Protein AF-A0A8X6H209-F1 (afdb_monomer_lite)

Radius of gyration: 33.98 Å; chains: 1; bounding box: 90×41×64 Å

Structure (mmCIF, N/CA/C/O backbone):
data_AF-A0A8X6H209-F1
#
_entry.id   AF-A0A8X6H209-F1
#
loop_
_atom_site.group_PDB
_atom_site.id
_atom_site.type_symbol
_atom_site.label_atom_id
_atom_site.label_alt_id
_atom_site.label_comp_id
_atom_site.label_asym_id
_atom_site.label_entity_id
_atom_site.label_seq_id
_atom_site.pdbx_PDB_ins_code
_atom_site.Cartn_x
_atom_site.Cartn_y
_atom_site.Cartn_z
_atom_site.occupancy
_atom_site.B_iso_or_equiv
_atom_site.auth_seq_id
_atom_site.auth_comp_id
_atom_site.auth_asym_id
_atom_site.auth_atom_id
_atom_site.pdbx_PDB_model_num
ATOM 1 N N . MET A 1 1 ? -72.747 -1.168 44.153 1.00 36.00 1 MET A N 1
ATOM 2 C CA . MET A 1 1 ? -72.366 -2.589 44.316 1.00 36.00 1 MET A CA 1
ATOM 3 C C . MET A 1 1 ? -71.308 -2.932 43.278 1.00 36.00 1 MET A C 1
ATOM 5 O O . MET A 1 1 ? -71.649 -3.025 42.107 1.00 36.00 1 MET A O 1
ATOM 9 N N . GLN A 1 2 ? -70.037 -3.051 43.669 1.00 42.94 2 GLN A N 1
ATOM 10 C CA . GLN A 1 2 ? -68.976 -3.543 42.779 1.00 42.94 2 GLN A CA 1
ATOM 11 C C . GLN A 1 2 ? -68.898 -5.071 42.917 1.00 42.94 2 GLN A C 1
ATOM 13 O O . GLN A 1 2 ? -68.793 -5.584 44.028 1.00 42.94 2 GLN A O 1
ATOM 18 N N . LYS A 1 3 ? -69.027 -5.796 41.800 1.00 48.03 3 LYS A N 1
ATOM 19 C CA . LYS A 1 3 ? -68.892 -7.258 41.742 1.00 48.03 3 LYS A CA 1
ATOM 20 C C . LYS A 1 3 ? -67.401 -7.605 41.718 1.00 48.03 3 LYS A C 1
ATOM 22 O O . LYS A 1 3 ? -66.732 -7.290 40.740 1.00 48.03 3 LYS A O 1
ATOM 27 N N . ILE A 1 4 ? -66.889 -8.251 42.765 1.00 51.56 4 ILE A N 1
ATOM 28 C CA . ILE A 1 4 ? -65.560 -8.875 42.731 1.00 51.56 4 ILE A CA 1
ATOM 29 C C . ILE A 1 4 ? -65.710 -10.174 41.936 1.00 51.56 4 ILE A C 1
ATOM 31 O O . ILE A 1 4 ? -66.376 -11.112 42.373 1.00 51.56 4 ILE A O 1
ATOM 35 N N . LEU A 1 5 ? -65.161 -10.188 40.724 1.00 49.44 5 LEU A N 1
ATOM 36 C CA . LEU A 1 5 ? -65.139 -11.351 39.847 1.00 49.44 5 LEU A CA 1
ATOM 37 C C . LEU A 1 5 ? -64.075 -12.323 40.375 1.00 49.44 5 LEU A C 1
ATOM 39 O O . LEU A 1 5 ? -62.885 -12.132 40.140 1.00 49.44 5 LEU A O 1
ATOM 43 N N . ALA A 1 6 ? -64.494 -13.335 41.133 1.00 57.12 6 ALA A N 1
ATOM 44 C CA . ALA A 1 6 ? -63.609 -14.411 41.564 1.00 57.12 6 ALA A CA 1
ATOM 45 C C . ALA A 1 6 ? -63.275 -15.296 40.354 1.00 57.12 6 ALA A C 1
ATOM 47 O O . ALA A 1 6 ? -64.078 -16.129 39.936 1.00 57.12 6 ALA A O 1
ATOM 48 N N . ILE A 1 7 ? -62.100 -15.085 39.763 1.00 52.66 7 ILE A N 1
ATOM 49 C CA . ILE A 1 7 ? -61.554 -15.967 38.733 1.00 52.66 7 ILE A CA 1
ATOM 50 C C . ILE A 1 7 ? -60.861 -17.116 39.470 1.00 52.66 7 ILE A C 1
ATOM 52 O O . ILE A 1 7 ? -59.726 -16.985 39.919 1.00 52.66 7 ILE A O 1
ATOM 56 N N . SER A 1 8 ? -61.567 -18.234 39.636 1.00 61.50 8 SER A N 1
ATOM 57 C CA . SER A 1 8 ? -60.948 -19.495 40.039 1.00 61.50 8 SER A CA 1
ATOM 58 C C . SER A 1 8 ? -60.313 -20.105 38.802 1.00 61.50 8 SER A C 1
ATOM 60 O O . SER A 1 8 ? -61.020 -20.638 37.957 1.00 61.50 8 SER A O 1
ATOM 62 N N . ASN A 1 9 ? -58.995 -19.988 38.676 1.00 59.81 9 ASN A N 1
ATOM 63 C CA . ASN A 1 9 ? -58.229 -20.773 37.723 1.00 59.81 9 ASN A CA 1
ATOM 64 C C . ASN A 1 9 ? -56.950 -21.225 38.426 1.00 59.81 9 ASN A C 1
ATOM 66 O O . ASN A 1 9 ? -56.161 -20.400 38.881 1.00 59.81 9 ASN A O 1
ATOM 70 N N .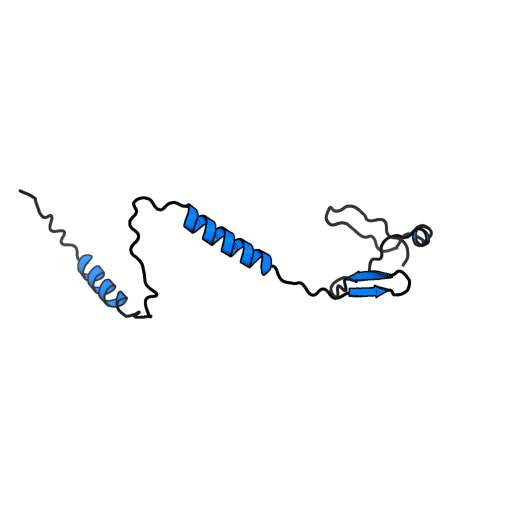 ASN A 1 10 ? -56.736 -22.537 38.437 1.00 62.03 10 ASN A N 1
ATOM 71 C CA . ASN A 1 10 ? -55.498 -23.299 38.687 1.00 62.03 10 ASN A CA 1
ATOM 72 C C . ASN A 1 10 ? -54.189 -22.746 38.056 1.00 62.03 10 ASN A C 1
ATOM 74 O O . ASN A 1 10 ? -53.135 -23.376 38.128 1.00 62.03 10 ASN A O 1
ATOM 78 N N . GLN A 1 11 ? -54.249 -21.594 37.392 1.00 61.31 11 GLN A N 1
ATOM 79 C CA . GLN A 1 11 ? -53.123 -20.805 36.914 1.00 61.31 11 GLN A CA 1
ATOM 80 C C . GLN A 1 11 ? -52.550 -19.881 37.998 1.00 61.31 11 GLN A C 1
ATOM 82 O O . GLN A 1 11 ? -51.381 -19.522 37.898 1.00 61.31 11 GLN A O 1
ATOM 87 N N . LEU A 1 12 ? -53.330 -19.518 39.027 1.00 63.31 12 LEU A N 1
ATOM 88 C CA . LEU A 1 12 ? -52.857 -18.670 40.128 1.00 63.31 12 LEU A CA 1
ATOM 89 C C . LEU A 1 12 ? -51.812 -19.393 40.992 1.00 63.31 12 LEU A C 1
ATOM 91 O O . LEU A 1 12 ? -50.801 -18.799 41.350 1.00 63.31 12 LEU A O 1
ATOM 95 N N . ASP A 1 13 ? -52.020 -20.686 41.251 1.00 64.31 13 ASP A N 1
ATOM 96 C CA . ASP A 1 13 ? -51.103 -21.505 42.055 1.00 64.31 13 ASP A CA 1
ATOM 97 C C . ASP A 1 13 ? -49.745 -21.676 41.358 1.00 64.31 13 ASP A C 1
ATOM 99 O O . ASP A 1 13 ? -48.697 -21.549 41.984 1.00 64.31 13 ASP A O 1
ATOM 103 N N . LYS A 1 14 ? -49.751 -21.846 40.028 1.00 67.56 14 LYS A N 1
ATOM 104 C CA . LYS A 1 14 ? -48.527 -21.878 39.207 1.00 67.56 14 LYS A CA 1
ATOM 105 C C . LYS A 1 14 ? -47.810 -20.524 39.162 1.00 67.56 14 LYS A C 1
ATOM 107 O O . LYS A 1 14 ? -46.592 -20.473 39.047 1.00 67.56 14 LYS A O 1
ATOM 112 N N . LEU A 1 15 ? -48.560 -19.422 39.229 1.00 63.88 15 LEU A N 1
ATOM 113 C CA . LEU A 1 15 ? -48.018 -18.063 39.327 1.00 63.88 15 LEU A CA 1
ATOM 114 C C . LEU A 1 15 ? -47.359 -17.813 40.690 1.00 63.88 15 LEU A C 1
ATOM 116 O O . LEU A 1 15 ? -46.294 -17.203 40.733 1.00 63.88 15 LEU A O 1
ATOM 120 N N . ALA A 1 16 ? -47.961 -18.309 41.775 1.00 64.88 16 ALA A N 1
ATOM 121 C CA . ALA A 1 16 ? -47.386 -18.251 43.116 1.00 64.88 16 ALA A CA 1
ATOM 122 C C . ALA A 1 16 ? -46.090 -19.076 43.209 1.00 64.88 16 ALA A C 1
ATOM 124 O O . ALA A 1 16 ? -45.082 -18.577 43.698 1.00 64.88 16 ALA A O 1
ATOM 125 N N . GLU A 1 17 ? -46.076 -20.280 42.631 1.00 67.25 17 GLU A N 1
ATOM 126 C CA . GLU A 1 17 ? -44.884 -21.138 42.576 1.00 67.25 17 GLU A CA 1
ATOM 127 C C . GLU A 1 17 ? -43.723 -20.489 41.791 1.00 67.25 17 GLU A C 1
ATOM 129 O O . GLU A 1 17 ? -42.565 -20.576 42.197 1.00 67.25 17 GLU A O 1
ATOM 134 N N . MET A 1 18 ? -44.011 -19.767 40.699 1.00 62.34 18 MET A N 1
ATOM 135 C CA . MET A 1 18 ? -42.988 -19.003 39.965 1.00 62.34 18 MET A CA 1
ATOM 136 C C . MET A 1 18 ? -42.499 -17.753 40.716 1.00 62.34 18 MET A C 1
ATOM 138 O O . MET A 1 18 ? -41.368 -17.321 40.492 1.00 62.34 18 MET A O 1
ATOM 142 N N . ALA A 1 19 ? -43.320 -17.158 41.588 1.00 60.00 19 ALA A N 1
ATOM 143 C CA . ALA A 1 19 ? -42.951 -15.963 42.346 1.00 60.00 19 ALA A CA 1
ATOM 144 C C . ALA A 1 19 ? -41.923 -16.267 43.449 1.00 60.00 19 ALA A C 1
ATOM 146 O O . ALA A 1 19 ? -40.982 -15.491 43.633 1.00 60.00 19 ALA A O 1
ATOM 147 N N . ASP A 1 20 ? -42.038 -17.423 44.107 1.00 58.81 20 ASP A N 1
ATOM 148 C CA . ASP A 1 20 ? -41.090 -17.858 45.143 1.00 58.81 20 ASP A CA 1
ATOM 149 C C . ASP A 1 20 ? -39.667 -18.069 44.584 1.00 58.81 20 ASP A C 1
ATOM 151 O O . ASP A 1 20 ? -38.674 -17.875 45.289 1.00 58.81 20 ASP A O 1
ATOM 155 N N . GLY A 1 21 ? -39.541 -18.376 43.287 1.00 56.53 21 GLY A N 1
ATOM 156 C CA . GLY A 1 21 ? -38.255 -18.552 42.605 1.00 56.53 21 GLY A CA 1
ATOM 157 C C . GLY A 1 21 ? -37.494 -17.258 42.281 1.00 56.53 21 GLY A C 1
ATOM 158 O O . GLY A 1 21 ? -36.291 -17.310 42.023 1.00 56.53 21 GLY A O 1
ATOM 159 N N . ILE A 1 22 ? -38.146 -16.088 42.299 1.00 53.28 22 ILE A N 1
ATOM 160 C CA . ILE A 1 22 ? -37.529 -14.814 41.875 1.00 53.28 22 ILE A CA 1
ATOM 161 C C . ILE A 1 22 ? -36.803 -14.096 43.033 1.00 53.28 22 ILE A C 1
ATOM 163 O O . ILE A 1 22 ? -35.957 -13.235 42.791 1.00 53.28 22 ILE A O 1
ATOM 167 N N . MET A 1 23 ? -37.029 -14.481 44.295 1.00 51.28 23 MET A N 1
ATOM 168 C CA . MET A 1 23 ? -36.410 -13.807 45.452 1.00 51.28 23 MET A CA 1
ATOM 169 C C . MET A 1 23 ? -34.934 -14.187 45.700 1.00 51.28 23 MET A C 1
ATOM 171 O O . MET A 1 23 ? -34.257 -13.543 46.500 1.00 51.28 23 MET A O 1
ATOM 175 N N . ALA A 1 24 ? -34.397 -15.208 45.024 1.00 52.00 24 ALA A N 1
ATOM 176 C CA . ALA A 1 24 ? -33.081 -15.769 45.354 1.00 52.00 24 ALA A CA 1
ATOM 177 C C . ALA A 1 24 ? -31.871 -15.084 44.683 1.00 52.00 24 ALA A C 1
ATOM 179 O O . ALA A 1 24 ? -30.736 -15.469 44.956 1.00 52.00 24 ALA A O 1
ATOM 180 N N . VAL A 1 25 ? -32.060 -14.058 43.843 1.00 53.31 25 VAL A N 1
ATOM 181 C CA . VAL A 1 25 ? -30.936 -13.291 43.268 1.00 53.31 25 VAL A CA 1
ATOM 182 C C . VAL A 1 25 ? -30.805 -11.950 43.986 1.00 53.31 25 V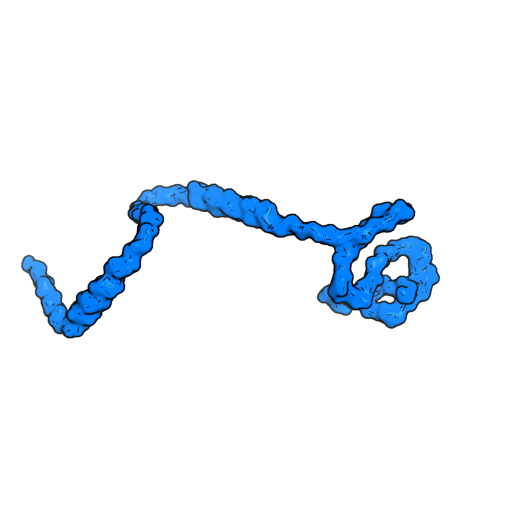AL A C 1
ATOM 184 O O . VAL A 1 25 ? -31.009 -10.876 43.427 1.00 53.31 25 VAL A O 1
ATOM 187 N N . ALA A 1 26 ? -30.437 -12.016 45.265 1.00 52.81 26 ALA A N 1
ATOM 188 C CA . ALA A 1 26 ? -29.939 -10.871 46.017 1.00 52.81 26 ALA A CA 1
ATOM 189 C C . ALA A 1 26 ? -28.473 -10.595 45.629 1.00 52.81 26 ALA A C 1
ATOM 191 O O . ALA A 1 26 ? -27.544 -10.820 46.401 1.00 52.81 26 ALA A O 1
ATOM 192 N N . GLY A 1 27 ? -28.257 -10.129 44.398 1.00 60.94 27 GLY A N 1
ATOM 193 C CA . GLY A 1 27 ? -27.077 -9.322 44.089 1.00 60.94 27 GLY A CA 1
ATOM 194 C C . GLY A 1 27 ? -27.289 -7.899 44.623 1.00 60.94 27 GLY A C 1
ATOM 195 O O . GLY A 1 27 ? -28.442 -7.471 44.723 1.00 60.94 27 GLY A O 1
ATOM 196 N N . PRO A 1 28 ? -26.229 -7.150 44.983 1.00 52.94 28 PRO A N 1
ATOM 197 C CA . PRO A 1 28 ? -26.382 -5.779 45.454 1.00 52.94 28 PRO A CA 1
ATOM 198 C C . PRO A 1 28 ? -27.098 -4.961 44.377 1.00 52.94 28 PRO A C 1
ATOM 200 O O . PRO A 1 28 ? -26.581 -4.755 43.279 1.00 52.94 28 PRO A O 1
ATOM 203 N N . THR A 1 29 ? -28.316 -4.528 44.688 1.00 55.41 29 THR A N 1
ATOM 204 C CA . THR A 1 29 ? -29.097 -3.638 43.844 1.00 55.41 29 THR A CA 1
ATOM 205 C C . THR A 1 29 ? -28.346 -2.315 43.772 1.00 55.41 29 THR A C 1
ATOM 207 O O . THR A 1 29 ? -28.323 -1.529 44.718 1.00 55.41 29 THR A O 1
ATOM 210 N N . SER A 1 30 ? -27.685 -2.057 42.647 1.00 56.03 30 SER A N 1
ATOM 211 C CA . SER A 1 30 ? -27.241 -0.710 42.310 1.00 56.03 30 SER A CA 1
ATOM 212 C C . SER A 1 30 ? -28.498 0.152 42.153 1.00 56.03 30 SER A C 1
ATOM 214 O O . SER A 1 30 ? -29.126 0.139 41.099 1.00 56.03 30 SER A O 1
ATOM 216 N N . SER A 1 31 ? -28.924 0.766 43.259 1.00 54.94 31 SER A N 1
ATOM 217 C CA . SER A 1 31 ? -29.860 1.890 43.384 1.00 54.94 31 SER A CA 1
ATOM 218 C C . SER A 1 31 ? -30.812 2.108 42.197 1.00 54.94 31 SER A C 1
ATOM 220 O O . SER A 1 31 ? -30.678 3.073 41.443 1.00 54.94 31 SER A O 1
ATOM 222 N N . ILE A 1 32 ? -31.827 1.249 42.058 1.00 56.00 32 ILE A N 1
ATOM 223 C CA . ILE A 1 32 ? -32.915 1.471 41.096 1.00 56.00 32 ILE A CA 1
ATOM 224 C C . ILE A 1 32 ? -33.740 2.671 41.584 1.00 56.00 32 ILE A C 1
ATOM 226 O O . ILE A 1 32 ? -34.461 2.577 42.576 1.00 56.00 32 ILE A O 1
ATOM 230 N N . HIS A 1 33 ? -33.606 3.812 40.905 1.00 60.34 33 HIS A N 1
ATOM 231 C CA . HIS A 1 33 ? -34.415 5.005 41.154 1.00 60.34 33 HIS A CA 1
ATOM 232 C C . HIS A 1 33 ? -35.759 4.905 40.427 1.00 60.34 33 HIS A C 1
ATOM 234 O O . HIS A 1 33 ? -35.819 4.584 39.241 1.00 60.34 33 HIS A O 1
ATOM 240 N N . MET A 1 34 ? -36.838 5.208 41.148 1.00 52.41 34 MET A N 1
ATOM 241 C CA . MET A 1 34 ? -38.194 5.286 40.609 1.00 52.41 34 MET A CA 1
ATOM 242 C C . MET A 1 34 ? -38.311 6.526 39.709 1.00 52.41 34 MET A C 1
ATOM 244 O O . MET A 1 34 ? -38.026 7.638 40.152 1.00 52.41 34 MET A O 1
ATOM 248 N N . ILE A 1 35 ? -38.697 6.341 38.446 1.00 58.16 35 ILE A N 1
ATOM 249 C CA . ILE A 1 35 ? -38.787 7.423 37.460 1.00 58.16 35 ILE A CA 1
ATOM 250 C C . ILE A 1 35 ? -40.242 7.904 37.412 1.00 58.16 35 ILE A C 1
ATOM 252 O O . ILE A 1 35 ? -41.114 7.175 36.942 1.00 58.16 35 ILE A O 1
ATOM 256 N N . ASP A 1 36 ? -40.522 9.110 37.912 1.00 62.84 36 ASP A N 1
ATOM 257 C CA . ASP A 1 36 ? -41.808 9.774 37.663 1.00 62.84 36 ASP A CA 1
ATOM 258 C C . ASP A 1 36 ? -41.845 10.207 36.188 1.00 62.84 36 ASP A C 1
ATOM 260 O O . ASP A 1 36 ? -40.979 10.945 35.716 1.00 62.84 36 ASP A O 1
ATOM 264 N N . ALA A 1 37 ? -42.835 9.715 35.444 1.00 57.28 37 ALA A N 1
ATOM 265 C CA . ALA A 1 37 ? -43.014 9.969 34.015 1.00 57.28 37 ALA A CA 1
ATOM 266 C C . ALA A 1 37 ? -43.438 11.418 33.696 1.00 57.28 37 ALA A C 1
ATOM 268 O O . ALA A 1 37 ? -43.702 11.749 32.537 1.00 57.28 37 ALA A O 1
ATOM 269 N N . LYS A 1 38 ? -43.521 12.303 34.695 1.00 58.00 38 LYS A N 1
ATOM 270 C CA . LYS A 1 38 ? -43.812 13.718 34.480 1.00 58.00 38 LYS A CA 1
ATOM 271 C C . LYS A 1 38 ? -42.539 14.525 34.225 1.00 58.00 38 LYS A C 1
ATOM 273 O O . LYS A 1 38 ? -41.907 15.049 35.132 1.00 58.00 38 LYS A O 1
ATOM 278 N N . ASN A 1 39 ? -42.273 14.709 32.933 1.00 60.78 39 ASN A N 1
ATOM 279 C CA . ASN A 1 39 ? -41.499 15.814 32.368 1.00 60.78 39 ASN A CA 1
ATOM 280 C C . ASN A 1 39 ? -40.004 15.832 32.738 1.00 60.78 39 ASN A C 1
ATOM 282 O O . ASN A 1 39 ? -39.506 16.755 33.380 1.00 60.78 39 ASN A O 1
ATOM 286 N N . GLN A 1 40 ? -39.264 14.823 32.274 1.00 60.72 40 GLN A N 1
ATOM 287 C CA . GLN A 1 40 ? -37.810 14.933 32.210 1.00 60.72 40 GLN A CA 1
ATOM 288 C C . GLN A 1 40 ? -37.428 15.804 31.013 1.00 60.72 40 GLN A C 1
ATOM 290 O O . GLN A 1 40 ? -37.651 15.425 29.864 1.00 60.72 40 GLN A O 1
ATOM 295 N N . ASP A 1 41 ? -36.849 16.976 31.281 1.00 71.62 41 ASP A N 1
ATOM 296 C CA . ASP A 1 41 ? -36.127 17.729 30.259 1.00 71.62 41 ASP A CA 1
ATOM 297 C C . ASP A 1 41 ? -35.081 16.788 29.625 1.00 71.62 41 ASP A C 1
ATOM 299 O O . ASP A 1 41 ? -34.264 16.215 30.348 1.00 71.62 41 ASP A O 1
ATOM 303 N N . PRO A 1 42 ? -35.053 16.601 28.294 1.00 73.19 42 PRO A N 1
ATOM 304 C CA . PRO A 1 42 ? -34.129 15.660 27.651 1.00 73.19 42 PRO A CA 1
ATOM 305 C C . PRO A 1 42 ? -32.673 16.155 27.654 1.00 73.19 42 PRO A C 1
ATOM 307 O O . PRO A 1 42 ? -31.749 15.405 27.343 1.00 73.19 42 PRO A O 1
ATOM 310 N N . LYS A 1 43 ? -32.447 17.425 28.008 1.00 80.38 43 LYS A N 1
ATOM 311 C CA . LYS A 1 43 ? -31.135 18.091 28.013 1.00 80.38 43 LYS A CA 1
ATOM 312 C C . LYS A 1 43 ? -30.064 17.361 28.844 1.00 80.38 43 LYS A C 1
ATOM 314 O O . LYS A 1 43 ? -28.992 17.128 28.288 1.00 80.38 43 LYS A O 1
ATOM 319 N N . PRO A 1 44 ? -30.300 16.974 30.115 1.00 81.25 44 PRO A N 1
ATOM 320 C CA . PRO A 1 44 ? -29.338 16.204 30.907 1.00 81.25 44 PRO A CA 1
ATOM 321 C C . PRO A 1 44 ? -28.948 14.871 30.259 1.00 81.25 44 PRO A C 1
ATOM 323 O O . PRO A 1 44 ? -27.763 14.564 30.170 1.00 81.25 44 PRO A O 1
ATOM 326 N N . MET A 1 45 ? -29.918 14.114 29.737 1.00 83.69 45 MET A N 1
ATOM 327 C CA . MET A 1 45 ? -29.651 12.828 29.085 1.00 83.69 45 MET A CA 1
ATOM 328 C C . MET A 1 45 ? -28.848 13.005 27.787 1.00 83.69 45 MET A C 1
ATOM 330 O O . MET A 1 45 ? -27.894 12.273 27.535 1.00 83.69 45 MET A O 1
ATOM 334 N N . LEU A 1 46 ? -29.188 14.012 26.975 1.00 87.50 46 LEU A N 1
ATOM 335 C CA . LEU A 1 46 ? -28.455 14.332 25.746 1.00 87.50 46 LEU A CA 1
ATOM 336 C C . LEU A 1 46 ? -27.025 14.801 26.026 1.00 87.50 46 LEU A C 1
ATOM 338 O O . LEU A 1 46 ? -26.109 14.442 25.285 1.00 87.50 46 LEU A O 1
ATOM 342 N N . MET A 1 47 ? -26.815 15.566 27.098 1.00 88.75 47 MET A N 1
ATOM 343 C CA . MET A 1 47 ? -25.483 15.982 27.536 1.00 88.75 47 MET A CA 1
ATOM 344 C C . MET A 1 47 ? -24.639 14.780 27.973 1.00 88.75 47 MET A C 1
ATOM 346 O O . MET A 1 47 ? -23.475 14.678 27.588 1.00 88.75 47 MET A O 1
ATOM 350 N N . GLU A 1 48 ? -25.229 13.836 28.708 1.00 87.19 48 GLU A N 1
ATOM 351 C CA . GLU A 1 48 ? -24.553 12.603 29.112 1.00 87.19 48 GLU A CA 1
ATOM 352 C C . GLU A 1 48 ? -24.184 11.728 27.906 1.00 87.19 48 GLU A C 1
ATOM 354 O O . GLU A 1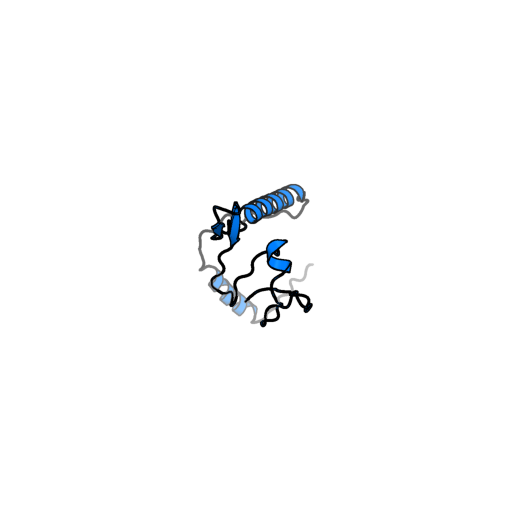 48 ? -23.048 11.265 27.802 1.00 87.19 48 GLU A O 1
ATOM 359 N N . ILE A 1 49 ? -25.105 11.545 26.955 1.00 89.12 49 ILE A N 1
ATOM 360 C CA . ILE A 1 49 ? -24.843 10.794 25.718 1.00 89.12 49 ILE A CA 1
ATOM 361 C C . ILE A 1 49 ? -23.731 11.467 24.906 1.00 89.12 49 ILE A C 1
ATOM 363 O O . ILE A 1 49 ? -22.813 10.785 24.455 1.00 89.12 49 ILE A O 1
ATOM 367 N N . SER A 1 50 ? -23.770 12.795 24.771 1.00 89.38 50 SER A N 1
ATOM 368 C CA . SER A 1 50 ? -22.749 13.560 24.040 1.00 89.38 50 SER A CA 1
ATOM 369 C C . SER A 1 50 ? -21.374 13.448 24.704 1.00 89.38 50 SER A C 1
ATOM 371 O O . SER A 1 50 ? -20.367 13.266 24.024 1.00 89.38 50 SER A O 1
ATOM 373 N N . SER A 1 51 ? -21.328 13.489 26.039 1.00 85.69 51 SER A N 1
ATOM 374 C CA . SER A 1 51 ? -20.100 13.279 26.812 1.00 85.69 51 SER A CA 1
ATOM 375 C C . SER A 1 51 ? -19.546 11.863 26.623 1.00 85.69 51 SER A C 1
ATOM 377 O O . SER A 1 51 ? -18.353 11.695 26.367 1.00 85.69 51 SER A O 1
ATOM 379 N N . ARG A 1 52 ? -20.406 10.836 26.672 1.00 86.81 52 ARG A N 1
ATOM 380 C CA . ARG A 1 52 ? -20.007 9.441 26.425 1.00 86.81 52 ARG A CA 1
ATOM 381 C C . ARG A 1 52 ? -19.499 9.234 24.995 1.00 86.81 52 ARG A C 1
ATOM 383 O O . ARG A 1 52 ? -18.492 8.552 24.825 1.00 86.81 52 ARG A O 1
ATOM 390 N N . LEU A 1 53 ? -20.138 9.840 23.990 1.00 84.06 53 LEU A N 1
ATOM 391 C CA . LEU A 1 53 ? -19.671 9.822 22.598 1.00 84.06 53 LEU A CA 1
ATOM 392 C C . LEU A 1 53 ? -18.294 10.474 22.461 1.00 84.06 53 LEU A C 1
ATOM 394 O O . LEU A 1 53 ? -17.383 9.841 21.941 1.00 84.06 53 LEU A O 1
ATOM 398 N N . SER A 1 54 ? -18.106 11.670 23.024 1.00 78.31 54 SER A N 1
ATOM 399 C CA . SER A 1 54 ? -16.815 12.369 23.009 1.00 78.31 54 SER A CA 1
ATOM 400 C C . SER A 1 54 ? -15.692 11.532 23.642 1.00 78.31 54 SER A C 1
ATOM 402 O O . SER A 1 54 ? -14.592 11.422 23.093 1.00 78.31 54 SER A O 1
ATOM 404 N N . HIS A 1 55 ? -15.966 10.867 24.769 1.00 68.44 55 HIS A N 1
ATOM 405 C CA . HIS A 1 55 ? -14.997 9.974 25.403 1.00 68.44 55 HIS A CA 1
ATOM 406 C C . HIS A 1 55 ? -14.710 8.710 24.581 1.00 68.44 55 HIS A C 1
ATOM 408 O O . HIS A 1 55 ? -13.572 8.242 24.579 1.00 68.44 55 HIS A O 1
ATOM 414 N N . LEU A 1 56 ? -15.700 8.153 23.879 1.00 70.56 56 LEU A N 1
ATOM 415 C CA . LEU A 1 56 ? -15.508 6.993 23.004 1.00 70.56 56 LEU A CA 1
ATOM 416 C C . LEU A 1 56 ? -14.745 7.351 21.724 1.00 70.56 56 LEU A C 1
ATOM 418 O O . LEU A 1 56 ? -13.866 6.592 21.329 1.00 70.56 56 LEU A O 1
ATOM 422 N N . GLU A 1 57 ? -15.001 8.518 21.132 1.00 67.31 57 GLU A N 1
ATOM 423 C CA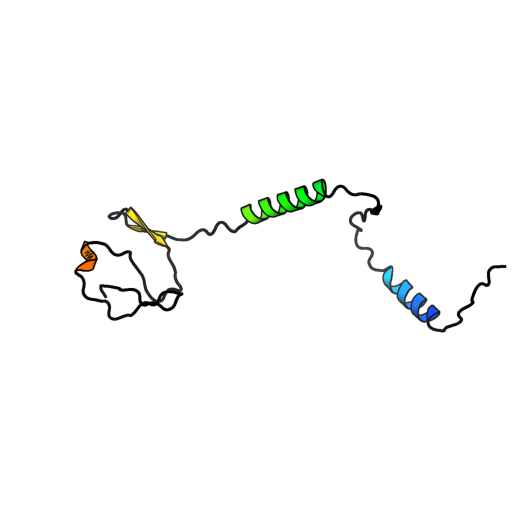 . GLU A 1 57 ? -14.224 9.061 20.010 1.00 67.31 57 GLU A CA 1
ATOM 424 C C . GLU A 1 57 ? -12.767 9.302 20.411 1.00 67.31 57 GLU A C 1
ATOM 426 O O . GLU A 1 57 ? -11.852 8.968 19.666 1.00 67.31 57 GLU A O 1
ATOM 431 N N . THR A 1 58 ? -12.528 9.786 21.633 1.00 58.16 58 THR A N 1
ATOM 432 C CA . THR A 1 58 ? -11.166 9.962 22.168 1.00 58.16 58 THR A CA 1
ATOM 433 C C . THR A 1 58 ? -10.466 8.618 22.426 1.00 58.16 58 THR A C 1
ATOM 435 O O . THR A 1 58 ? -9.240 8.532 22.407 1.00 58.16 58 THR A O 1
ATOM 438 N N . ARG A 1 59 ? -11.238 7.545 22.653 1.00 57.75 59 ARG A N 1
ATOM 439 C CA . ARG A 1 59 ? -10.746 6.163 22.774 1.00 57.75 59 ARG A CA 1
ATOM 440 C C . ARG A 1 59 ? -10.696 5.426 21.438 1.00 57.75 59 ARG A C 1
ATOM 442 O O . ARG A 1 59 ? -10.287 4.262 21.448 1.00 57.75 59 ARG A O 1
ATOM 449 N N . ALA A 1 60 ? -11.072 6.065 20.322 1.00 60.59 60 ALA A N 1
ATOM 450 C CA . ALA A 1 60 ? -10.752 5.555 18.998 1.00 60.59 60 ALA A CA 1
ATOM 451 C C . ALA A 1 60 ? -9.240 5.342 18.974 1.00 60.59 60 ALA A C 1
ATOM 453 O O . ALA A 1 60 ? -8.442 6.251 19.192 1.00 60.59 60 ALA A O 1
ATOM 454 N N . THR A 1 61 ? -8.891 4.072 18.878 1.00 59.81 61 THR A N 1
ATOM 455 C CA . THR A 1 61 ? -7.615 3.484 19.239 1.00 59.81 61 THR A CA 1
ATOM 456 C C . THR A 1 61 ? -6.479 4.325 18.673 1.00 59.81 61 THR A C 1
ATOM 458 O O . THR A 1 61 ? -6.432 4.558 17.467 1.00 59.81 61 THR A O 1
ATOM 461 N N . VAL A 1 62 ? -5.548 4.780 19.517 1.00 66.25 62 VAL A N 1
ATOM 462 C CA . VAL A 1 62 ? -4.278 5.318 19.021 1.00 66.25 62 VAL A CA 1
ATOM 463 C C . VAL A 1 62 ? -3.579 4.155 18.323 1.00 66.25 62 VAL A C 1
ATOM 465 O O . VAL A 1 62 ? -2.954 3.310 18.960 1.00 66.25 62 VAL A O 1
ATOM 468 N N . ILE A 1 63 ? -3.769 4.047 17.008 1.00 73.06 63 ILE A N 1
ATOM 469 C CA . ILE A 1 63 ? -3.102 3.033 16.204 1.00 73.06 63 ILE A CA 1
ATOM 470 C C . ILE A 1 63 ? -1.648 3.482 16.102 1.00 73.06 63 ILE A C 1
ATOM 472 O O . ILE A 1 63 ? -1.308 4.353 15.298 1.00 73.06 63 ILE A O 1
ATOM 476 N N . ASN A 1 64 ? -0.784 2.883 16.920 1.00 81.75 64 ASN A N 1
ATOM 477 C CA . ASN A 1 64 ? 0.662 3.019 16.793 1.00 81.75 64 ASN A CA 1
ATOM 478 C C . ASN A 1 64 ? 1.120 2.276 15.531 1.00 81.75 64 ASN A C 1
ATOM 480 O O . ASN A 1 64 ? 1.618 1.155 15.594 1.00 81.75 64 ASN A O 1
ATOM 484 N N . ARG A 1 65 ? 0.903 2.891 14.363 1.00 86.38 65 ARG A N 1
ATOM 485 C CA . ARG A 1 65 ? 1.393 2.374 13.083 1.00 86.38 65 ARG A CA 1
ATOM 486 C C . ARG A 1 65 ? 2.915 2.429 13.062 1.00 86.38 65 ARG A C 1
ATOM 488 O O . ARG A 1 65 ? 3.511 3.446 13.422 1.00 86.38 65 ARG A O 1
ATOM 495 N N . LEU A 1 66 ? 3.530 1.346 12.606 1.00 92.56 66 LEU A N 1
ATOM 496 C CA . LEU A 1 66 ? 4.964 1.290 12.373 1.00 92.56 66 LEU A CA 1
ATOM 497 C C . LEU A 1 66 ? 5.288 1.937 11.020 1.00 92.56 66 LEU A C 1
ATOM 499 O O . LEU A 1 66 ? 4.547 1.760 10.054 1.00 92.56 66 LEU A O 1
ATOM 503 N N . TYR A 1 67 ? 6.388 2.689 10.950 1.00 94.00 67 TYR A N 1
ATOM 504 C CA . TYR A 1 67 ? 6.812 3.380 9.733 1.00 94.00 67 TYR A CA 1
ATOM 505 C C . TYR A 1 67 ? 8.285 3.121 9.424 1.00 94.00 67 TYR A C 1
ATOM 507 O O . TYR A 1 67 ? 9.141 3.238 10.301 1.00 94.00 67 TYR A O 1
ATOM 515 N N . LEU A 1 68 ? 8.585 2.885 8.150 1.00 94.12 68 LEU A N 1
ATOM 516 C CA . LEU A 1 68 ? 9.925 2.984 7.590 1.00 94.12 68 LEU A CA 1
ATOM 517 C C . LEU A 1 68 ? 10.201 4.449 7.225 1.00 94.12 68 LEU A C 1
ATOM 519 O O . LEU A 1 68 ? 9.432 5.059 6.482 1.00 94.12 68 LEU A O 1
ATOM 523 N N . SER A 1 69 ? 11.289 5.024 7.739 1.00 95.31 69 SER A N 1
ATOM 524 C CA . SER A 1 69 ? 11.707 6.394 7.408 1.00 95.31 69 SER A CA 1
ATOM 525 C C . SER A 1 69 ? 12.932 6.373 6.501 1.00 95.31 69 SER A C 1
ATOM 527 O O . SER A 1 69 ? 13.993 5.912 6.917 1.00 95.31 69 SER A O 1
ATOM 529 N N . ASP A 1 70 ? 12.810 6.918 5.291 1.00 93.31 70 ASP A N 1
ATOM 530 C CA . ASP A 1 70 ? 13.963 7.157 4.427 1.00 93.31 70 ASP A CA 1
ATOM 531 C C . ASP A 1 70 ? 14.613 8.498 4.791 1.00 93.31 70 ASP A C 1
ATOM 533 O O . ASP A 1 70 ? 14.003 9.567 4.706 1.00 93.31 70 ASP A O 1
ATOM 537 N N . ARG A 1 71 ? 15.882 8.448 5.199 1.00 94.81 71 ARG A N 1
ATOM 538 C CA . ARG A 1 71 ? 16.647 9.631 5.599 1.00 94.81 71 ARG A CA 1
ATOM 539 C C . ARG A 1 71 ? 16.950 10.556 4.420 1.00 94.81 71 ARG A C 1
ATOM 541 O O . ARG A 1 71 ? 17.020 11.766 4.636 1.00 94.81 71 ARG A O 1
ATOM 548 N N . ILE A 1 72 ? 17.150 10.008 3.219 1.00 92.81 72 ILE A N 1
ATOM 549 C CA . ILE A 1 72 ? 17.575 10.779 2.045 1.00 92.81 72 ILE A CA 1
ATOM 550 C C . ILE A 1 72 ? 16.380 11.543 1.480 1.00 92.81 72 ILE A C 1
ATOM 552 O O . ILE A 1 72 ? 16.425 12.769 1.411 1.00 92.81 72 ILE A O 1
ATOM 556 N N . SER A 1 73 ? 15.285 10.849 1.151 1.00 88.50 73 SER A N 1
ATOM 557 C CA . SER A 1 73 ? 14.079 11.511 0.629 1.00 88.50 73 SER A CA 1
ATOM 558 C C . SER A 1 73 ? 13.221 12.180 1.705 1.00 88.50 73 SER A C 1
ATOM 560 O O . SER A 1 73 ? 12.280 12.891 1.367 1.00 88.50 73 SER A O 1
ATOM 562 N N . ARG A 1 74 ? 13.513 11.946 2.995 1.00 92.25 74 ARG A N 1
ATOM 563 C CA . ARG A 1 74 ? 12.684 12.356 4.148 1.00 92.25 74 ARG A CA 1
ATOM 564 C C . ARG A 1 74 ? 11.263 11.777 4.131 1.00 92.25 74 ARG A C 1
ATOM 566 O O . ARG A 1 74 ? 10.409 12.234 4.891 1.00 92.25 74 ARG A O 1
ATOM 573 N N . SER A 1 75 ? 11.019 10.759 3.311 1.00 91.44 75 SER A N 1
ATOM 574 C CA . SER A 1 75 ? 9.717 10.106 3.193 1.00 91.44 75 SER A CA 1
ATOM 575 C C . SER A 1 75 ? 9.494 9.098 4.317 1.00 91.44 75 SER A C 1
ATOM 577 O O . SER A 1 75 ? 10.440 8.514 4.852 1.00 91.44 75 SER A O 1
ATOM 579 N N . LYS A 1 76 ? 8.224 8.877 4.665 1.00 94.12 76 LYS A N 1
ATOM 580 C CA . LYS A 1 76 ? 7.799 7.861 5.632 1.00 94.12 76 LYS A CA 1
ATOM 581 C C . LYS A 1 76 ? 6.773 6.942 4.988 1.00 94.12 76 LYS A C 1
ATOM 583 O O . LYS A 1 76 ? 5.808 7.428 4.405 1.00 94.12 76 LYS A O 1
ATOM 588 N N . TYR A 1 77 ? 6.965 5.641 5.147 1.00 94.62 77 TYR A N 1
ATOM 589 C CA . TYR A 1 77 ? 6.111 4.607 4.571 1.00 94.62 77 TYR A CA 1
ATOM 590 C C . TYR A 1 77 ? 5.553 3.727 5.689 1.00 94.62 77 TYR A C 1
ATOM 592 O O . TYR A 1 77 ? 6.333 3.312 6.548 1.00 94.62 77 TYR A O 1
ATOM 600 N N . PRO A 1 78 ? 4.236 3.472 5.741 1.00 94.19 78 PRO A N 1
ATOM 601 C CA . PRO A 1 78 ? 3.676 2.549 6.720 1.00 94.19 78 PRO A CA 1
ATOM 602 C C . PRO A 1 78 ? 4.196 1.132 6.455 1.00 94.19 78 PRO A C 1
ATOM 604 O O . PRO A 1 78 ? 4.328 0.727 5.302 1.00 94.19 78 PRO A O 1
ATOM 607 N N . ILE A 1 79 ? 4.499 0.394 7.521 1.00 94.50 79 ILE A N 1
ATOM 608 C CA . ILE A 1 79 ? 4.851 -1.023 7.423 1.00 94.50 79 ILE A CA 1
ATOM 609 C C . ILE A 1 79 ? 3.563 -1.833 7.498 1.00 94.50 79 ILE A C 1
ATOM 611 O O . ILE A 1 79 ? 2.836 -1.747 8.489 1.00 94.50 79 ILE A O 1
ATOM 615 N N . ASP A 1 80 ? 3.314 -2.608 6.449 1.00 93.12 80 ASP A N 1
ATOM 616 C CA . ASP A 1 80 ? 2.199 -3.539 6.341 1.00 93.12 80 ASP A CA 1
ATOM 617 C C . ASP A 1 80 ? 2.760 -4.931 6.033 1.00 93.12 80 ASP A C 1
ATOM 619 O O . ASP A 1 80 ? 3.326 -5.155 4.964 1.00 93.12 80 ASP A O 1
ATOM 623 N N . THR A 1 81 ? 2.694 -5.839 7.008 1.00 92.38 81 THR A N 1
ATOM 624 C CA . THR A 1 81 ? 3.251 -7.196 6.8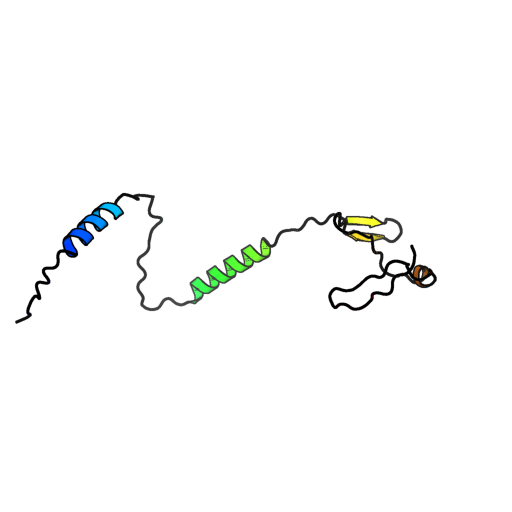88 1.00 92.38 81 THR A CA 1
ATOM 625 C C . THR A 1 81 ? 2.361 -8.136 6.089 1.00 92.38 81 THR A C 1
ATOM 627 O O . THR A 1 81 ? 2.826 -9.201 5.696 1.00 92.38 81 THR A O 1
ATOM 630 N N . GLU A 1 82 ? 1.094 -7.773 5.885 1.00 93.44 82 GLU A N 1
ATOM 631 C CA . GLU A 1 82 ? 0.122 -8.587 5.148 1.00 93.44 82 GLU A CA 1
ATOM 632 C C . GLU A 1 82 ? 0.022 -8.176 3.671 1.00 93.44 82 GLU A C 1
ATOM 634 O O . GLU A 1 82 ? -0.705 -8.800 2.903 1.00 93.44 82 GLU A O 1
ATOM 639 N N . ALA A 1 83 ? 0.763 -7.148 3.246 1.00 92.69 83 ALA A N 1
ATOM 640 C CA . ALA A 1 83 ? 0.823 -6.737 1.851 1.00 92.69 83 ALA A CA 1
ATOM 641 C C . ALA A 1 83 ? 1.740 -7.660 1.026 1.00 92.69 83 ALA A C 1
ATOM 643 O O . ALA A 1 83 ? 2.912 -7.844 1.356 1.00 92.69 83 ALA A O 1
ATOM 644 N N . ASP A 1 84 ? 1.241 -8.156 -0.112 1.00 92.6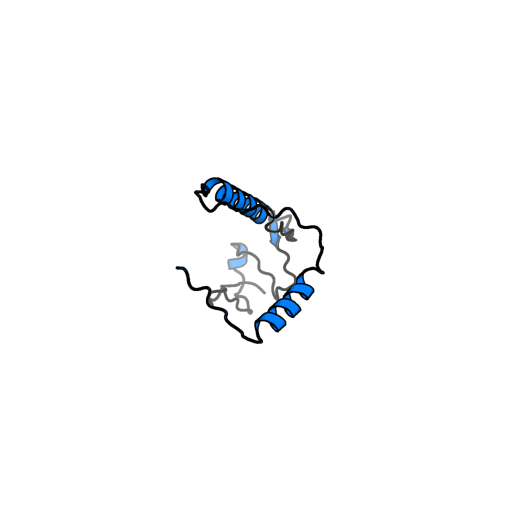2 84 ASP A N 1
ATOM 645 C CA . ASP A 1 84 ? 2.027 -8.969 -1.058 1.00 92.62 84 ASP A CA 1
ATOM 646 C C . ASP A 1 84 ? 3.146 -8.173 -1.754 1.00 92.62 84 ASP A C 1
ATOM 648 O O . ASP A 1 84 ? 4.132 -8.736 -2.231 1.00 92.62 84 ASP A O 1
ATOM 652 N N . VAL A 1 85 ? 2.980 -6.850 -1.860 1.00 91.50 85 VAL A N 1
ATOM 653 C CA . VAL A 1 85 ? 3.885 -5.953 -2.588 1.00 91.50 85 VAL A CA 1
ATOM 654 C C . VAL A 1 85 ? 4.106 -4.646 -1.834 1.00 91.50 85 VAL A C 1
ATOM 656 O O . VAL A 1 85 ? 3.216 -4.121 -1.169 1.00 91.50 85 VAL A O 1
ATOM 659 N N . SER A 1 86 ? 5.298 -4.071 -1.995 1.00 92.25 86 SER A N 1
ATOM 660 C CA . SER A 1 86 ? 5.606 -2.713 -1.538 1.00 92.25 86 SER A CA 1
ATOM 661 C C . SER A 1 86 ? 5.317 -1.698 -2.643 1.00 92.25 86 SER A C 1
ATOM 663 O O . SER A 1 86 ? 5.686 -1.913 -3.795 1.00 92.25 86 SER A O 1
ATOM 665 N N . VAL A 1 87 ? 4.698 -0.565 -2.301 1.00 91.00 87 VAL A N 1
ATOM 666 C CA . VAL A 1 87 ? 4.367 0.500 -3.263 1.00 91.00 87 VAL A CA 1
ATOM 667 C C . VAL A 1 87 ? 5.003 1.815 -2.830 1.00 91.00 87 VAL A C 1
ATOM 669 O O . VAL A 1 87 ? 4.897 2.221 -1.673 1.00 91.00 87 VAL A O 1
ATOM 672 N N . ILE A 1 88 ? 5.645 2.503 -3.776 1.00 90.62 88 ILE A N 1
ATOM 673 C CA . ILE A 1 88 ? 6.290 3.803 -3.566 1.00 90.62 88 ILE A CA 1
ATOM 674 C C . ILE A 1 88 ? 5.605 4.841 -4.473 1.00 90.62 88 ILE A C 1
ATOM 676 O O . ILE A 1 88 ? 5.322 4.532 -5.633 1.00 90.62 88 ILE A O 1
ATOM 680 N N . PRO A 1 89 ? 5.324 6.067 -3.989 1.00 90.44 89 PRO A N 1
ATOM 681 C CA . PRO A 1 89 ? 4.754 7.127 -4.809 1.00 90.44 89 PRO A CA 1
ATOM 682 C C . PRO A 1 89 ? 5.600 7.429 -6.045 1.00 90.44 89 PRO A C 1
ATOM 684 O O . PRO A 1 89 ? 6.829 7.485 -5.987 1.00 90.44 89 PRO A O 1
ATOM 687 N N . LEU A 1 90 ? 4.919 7.685 -7.160 1.00 88.00 90 LEU A N 1
ATOM 688 C CA . LEU A 1 90 ? 5.568 8.018 -8.419 1.00 88.00 90 LEU A CA 1
ATOM 689 C C . LEU A 1 90 ? 6.343 9.338 -8.299 1.00 88.00 90 LEU A C 1
ATOM 691 O O . LEU A 1 90 ? 5.783 10.386 -7.976 1.00 88.00 90 LEU A O 1
ATOM 695 N N . THR A 1 91 ? 7.624 9.296 -8.642 1.00 85.31 91 THR A N 1
ATOM 696 C CA . THR A 1 91 ? 8.500 10.466 -8.764 1.00 85.31 91 THR A CA 1
ATOM 697 C C . THR A 1 91 ? 8.816 10.738 -10.235 1.00 85.31 91 THR A C 1
ATOM 699 O O . THR A 1 91 ? 8.619 9.885 -11.101 1.00 85.31 91 THR A O 1
ATOM 702 N N . MET A 1 92 ? 9.329 11.931 -10.564 1.00 81.00 92 MET A N 1
ATOM 703 C CA . MET A 1 92 ? 9.721 12.228 -11.953 1.00 81.00 92 MET A CA 1
ATOM 704 C C . MET A 1 92 ? 10.803 11.267 -12.467 1.00 81.00 92 MET A C 1
ATOM 706 O O . MET A 1 92 ? 10.764 10.877 -13.628 1.00 81.00 92 MET A O 1
ATOM 710 N N . ALA A 1 93 ? 11.709 10.821 -11.593 1.00 78.62 93 ALA A N 1
ATOM 711 C CA . ALA A 1 93 ? 12.743 9.851 -11.940 1.00 78.62 93 ALA A CA 1
ATOM 712 C C . ALA A 1 93 ? 12.170 8.466 -12.292 1.00 78.62 93 ALA A C 1
ATOM 714 O O . ALA A 1 93 ? 12.695 7.785 -13.166 1.00 78.62 93 ALA A O 1
ATOM 715 N N . SER A 1 94 ? 11.072 8.058 -11.650 1.00 79.88 94 SER A N 1
ATOM 716 C CA . SER A 1 94 ? 10.471 6.731 -11.843 1.00 79.88 94 SER A CA 1
ATOM 717 C C . SER A 1 94 ? 9.508 6.656 -13.030 1.00 79.88 94 SER A C 1
ATOM 719 O O . SER A 1 94 ? 9.207 5.559 -13.486 1.00 79.88 94 SER A O 1
ATOM 721 N N . LYS A 1 95 ? 9.096 7.789 -13.617 1.00 78.00 95 LYS A N 1
ATOM 722 C CA . LYS A 1 95 ? 8.298 7.807 -14.861 1.00 78.00 95 LYS A CA 1
ATOM 723 C C . LYS A 1 95 ? 9.026 7.227 -16.074 1.00 78.00 95 LYS A C 1
ATOM 725 O O . LYS A 1 95 ? 8.373 6.795 -17.017 1.00 78.00 95 LYS A O 1
ATOM 730 N N . HIS A 1 96 ? 10.356 7.263 -16.067 1.00 83.62 96 HIS A N 1
ATOM 731 C CA . HIS A 1 96 ? 11.173 6.708 -17.146 1.00 83.62 96 HIS A CA 1
ATOM 732 C C . HIS A 1 96 ? 11.376 5.195 -17.024 1.00 83.62 96 HIS A C 1
ATOM 734 O O . HIS A 1 96 ? 11.901 4.580 -17.949 1.00 83.62 96 HIS A O 1
ATOM 740 N N . LEU A 1 97 ? 10.979 4.594 -15.898 1.00 86.81 97 LEU A N 1
ATOM 741 C CA . LEU A 1 97 ? 11.065 3.153 -15.720 1.00 86.81 97 LEU A CA 1
ATOM 742 C C . LEU A 1 97 ? 10.034 2.445 -16.609 1.00 86.81 97 LEU A C 1
ATOM 744 O O . LEU A 1 97 ? 8.960 2.994 -16.877 1.00 86.81 97 LEU A O 1
ATOM 748 N N . PRO A 1 98 ? 10.338 1.219 -17.067 1.00 89.50 98 PRO A N 1
ATOM 749 C CA . PRO A 1 98 ? 9.370 0.414 -17.795 1.00 89.50 98 PRO A CA 1
ATOM 750 C C . PRO A 1 98 ? 8.137 0.142 -16.929 1.00 89.50 98 PRO A C 1
ATOM 752 O O . PRO A 1 98 ? 8.198 0.169 -15.699 1.00 89.50 98 PRO A O 1
ATOM 755 N N . ARG A 1 99 ? 7.004 -0.131 -17.579 1.00 89.69 99 ARG A N 1
ATOM 756 C CA . ARG A 1 99 ? 5.775 -0.524 -16.883 1.00 89.69 99 ARG A CA 1
ATOM 757 C C . ARG A 1 99 ? 6.018 -1.817 -16.102 1.00 89.69 99 ARG A C 1
ATOM 759 O O . ARG A 1 99 ? 6.640 -2.735 -16.636 1.00 89.69 99 ARG A O 1
ATOM 766 N N . ALA A 1 100 ? 5.513 -1.877 -14.874 1.00 89.88 100 ALA A N 1
ATOM 767 C CA . ALA A 1 100 ? 5.653 -3.069 -14.049 1.00 89.88 100 ALA A CA 1
ATOM 768 C C . ALA A 1 100 ? 4.900 -4.257 -14.663 1.00 89.88 100 ALA A C 1
ATOM 770 O O . ALA A 1 100 ? 3.863 -4.086 -15.312 1.00 89.88 100 ALA A O 1
ATOM 771 N N . SER A 1 101 ? 5.432 -5.462 -14.452 1.00 89.19 101 SER A N 1
ATOM 772 C CA . SER A 1 101 ? 4.806 -6.711 -14.901 1.00 89.19 101 SER A CA 1
ATOM 773 C C . SER A 1 101 ? 3.543 -7.037 -14.102 1.00 89.19 101 SER A C 1
ATOM 775 O O . SER A 1 101 ? 2.579 -7.565 -14.654 1.00 89.19 101 SER A O 1
ATOM 777 N N . LEU A 1 102 ? 3.533 -6.691 -12.812 1.00 88.50 102 LEU A N 1
ATOM 778 C CA . LEU A 1 102 ? 2.386 -6.835 -11.926 1.00 88.50 102 LEU A CA 1
ATOM 779 C C . LEU A 1 102 ? 1.403 -5.677 -12.121 1.00 88.50 102 LEU A C 1
ATOM 781 O O . LEU A 1 102 ? 1.763 -4.498 -12.050 1.00 88.50 102 LEU A O 1
ATOM 785 N N . GLN A 1 103 ? 0.136 -6.028 -12.333 1.00 90.75 103 GLN A N 1
ATOM 786 C CA . GLN A 1 103 ? -0.951 -5.071 -12.486 1.00 90.75 103 GLN A CA 1
ATOM 787 C C . GLN A 1 103 ? -1.623 -4.816 -11.137 1.00 90.75 103 GLN A C 1
ATOM 789 O O . GLN A 1 103 ? -2.123 -5.739 -10.499 1.00 90.75 103 GLN A O 1
ATOM 794 N N . LEU A 1 104 ? -1.659 -3.551 -10.720 1.00 92.44 104 LEU A N 1
ATOM 795 C CA . LEU A 1 104 ? -2.343 -3.134 -9.501 1.00 92.44 104 LEU A CA 1
ATOM 796 C C . LEU A 1 104 ? -3.763 -2.665 -9.824 1.00 92.44 104 LEU A C 1
ATOM 798 O O . LEU A 1 104 ? -3.983 -1.944 -10.802 1.00 92.44 104 LEU A O 1
ATOM 802 N N . PHE A 1 105 ? -4.714 -3.043 -8.974 1.00 94.44 105 PHE A N 1
ATOM 803 C CA . PHE A 1 105 ? -6.111 -2.632 -9.071 1.00 94.44 105 PHE A CA 1
ATOM 804 C C . PHE A 1 105 ? -6.494 -1.818 -7.840 1.00 94.44 105 PHE A C 1
ATOM 806 O O . PHE A 1 105 ? -6.201 -2.195 -6.707 1.00 94.44 105 PHE A O 1
ATOM 813 N N . ALA A 1 106 ? -7.146 -0.684 -8.065 1.00 94.62 106 ALA A N 1
ATOM 814 C CA . ALA A 1 106 ? -7.739 0.106 -7.002 1.00 94.62 106 ALA A CA 1
ATOM 815 C C . ALA A 1 106 ? -9.003 -0.580 -6.461 1.00 94.62 106 ALA A C 1
ATOM 817 O O . ALA A 1 106 ? -9.622 -1.407 -7.130 1.00 94.62 106 ALA A O 1
ATOM 818 N N . ALA A 1 107 ? -9.440 -0.181 -5.264 1.00 94.50 107 ALA A N 1
ATOM 819 C CA . ALA A 1 107 ? -10.644 -0.726 -4.628 1.00 94.50 107 ALA A CA 1
ATOM 820 C C . ALA A 1 107 ? -11.935 -0.509 -5.447 1.00 94.50 107 ALA A C 1
ATOM 822 O O . ALA A 1 107 ? -12.907 -1.236 -5.280 1.00 94.50 107 ALA A O 1
ATOM 823 N N . ASN A 1 108 ? -11.947 0.475 -6.350 1.00 96.88 108 ASN A N 1
ATOM 824 C CA . ASN A 1 108 ? -13.042 0.717 -7.294 1.00 96.88 108 ASN A CA 1
ATOM 825 C C . ASN A 1 108 ? -12.920 -0.105 -8.598 1.00 96.88 108 ASN A C 1
ATOM 827 O O . ASN A 1 108 ? -13.671 0.137 -9.540 1.00 96.88 108 ASN A O 1
ATOM 831 N N . GLY A 1 109 ? -11.960 -1.029 -8.680 1.00 96.44 109 GLY A N 1
ATOM 832 C CA . GLY A 1 109 ? -11.725 -1.903 -9.828 1.00 96.44 109 GLY A CA 1
ATOM 833 C C . GLY A 1 109 ? -10.923 -1.281 -10.974 1.00 96.44 109 GLY A C 1
ATOM 834 O O . GLY A 1 109 ? -10.683 -1.960 -11.972 1.00 96.44 109 GLY A O 1
ATOM 835 N N . THR A 1 110 ? -10.488 -0.019 -10.878 1.00 97.50 110 THR A N 1
ATOM 836 C CA . THR A 1 110 ? -9.678 0.593 -11.943 1.00 97.50 110 THR A CA 1
ATOM 837 C C . THR A 1 110 ? -8.215 0.166 -11.862 1.00 97.50 110 THR A C 1
ATOM 839 O O . THR A 1 110 ? -7.688 -0.163 -10.800 1.00 97.50 110 THR A O 1
ATOM 842 N N . VAL A 1 111 ? -7.536 0.179 -13.008 1.00 96.00 111 VAL A N 1
ATOM 843 C CA . VAL A 1 111 ? -6.118 -0.183 -13.100 1.00 96.00 111 VAL A CA 1
ATOM 844 C C . VAL A 1 111 ? -5.250 0.988 -12.652 1.00 96.00 111 VAL A C 1
ATOM 846 O O . VAL A 1 111 ? -5.394 2.101 -13.159 1.00 96.00 111 VAL A O 1
ATOM 849 N N . ILE A 1 112 ? -4.300 0.721 -11.759 1.00 93.69 112 ILE A N 1
ATOM 850 C CA . ILE A 1 112 ? -3.266 1.673 -11.357 1.00 93.69 112 ILE A CA 1
ATOM 851 C C . ILE A 1 112 ? -2.036 1.457 -12.243 1.00 93.69 112 ILE A C 1
ATOM 853 O O . ILE A 1 112 ? -1.496 0.355 -12.334 1.00 93.69 112 ILE A O 1
ATOM 857 N N . SER A 1 113 ? -1.578 2.522 -12.900 1.00 91.69 113 SER A N 1
ATOM 858 C CA . SER A 1 113 ? -0.333 2.496 -13.669 1.00 91.69 113 SER A CA 1
ATOM 859 C C . SER A 1 113 ? 0.875 2.449 -12.732 1.00 91.69 113 SER A C 1
ATOM 861 O O . SER A 1 113 ? 1.176 3.431 -12.055 1.00 91.69 113 SER A O 1
ATOM 863 N N . SER A 1 114 ? 1.569 1.315 -12.721 1.00 91.44 114 SER A N 1
ATOM 864 C CA . SER A 1 114 ? 2.805 1.061 -11.977 1.00 91.44 114 SER A CA 1
ATOM 865 C C . SER A 1 114 ? 4.010 0.943 -12.920 1.00 91.44 114 SER A C 1
ATOM 867 O O . SER A 1 114 ? 3.885 0.539 -14.081 1.00 91.44 114 SER A O 1
ATOM 869 N N . TYR A 1 115 ? 5.191 1.304 -12.418 1.00 90.50 115 TYR A N 1
ATOM 870 C CA . TYR A 1 115 ? 6.454 1.321 -13.161 1.00 90.50 115 TYR A CA 1
ATOM 871 C C . TYR A 1 115 ? 7.569 0.740 -12.288 1.00 90.50 115 TYR A C 1
ATOM 873 O O . TYR A 1 115 ? 7.534 0.911 -11.071 1.00 90.50 115 TYR A O 1
ATOM 881 N N . GLY A 1 116 ? 8.560 0.097 -12.902 1.00 85.94 116 GLY A N 1
ATOM 882 C CA . GLY A 1 116 ? 9.638 -0.606 -12.202 1.00 85.94 116 GLY A CA 1
ATOM 883 C C . GLY A 1 116 ? 9.442 -2.122 -12.167 1.00 85.94 116 GLY A C 1
ATOM 884 O O . GLY A 1 116 ? 8.739 -2.674 -13.011 1.00 85.94 116 GLY A O 1
ATOM 885 N N . GLN A 1 117 ? 10.117 -2.780 -11.224 1.00 75.38 117 GLN A N 1
ATOM 886 C CA . GLN A 1 117 ? 10.107 -4.232 -11.027 1.00 75.38 117 GLN A CA 1
ATOM 887 C C . GLN A 1 117 ? 9.451 -4.586 -9.697 1.00 75.38 117 GLN A C 1
ATOM 889 O O . GLN A 1 117 ? 9.704 -3.844 -8.722 1.00 75.38 117 GLN A O 1
#

Foldseek 3Di:
DDDDPPDDDPVVVVVVVVVVVVPPPPDPPPDDDDDDPPDDDCVVVVVVVVVVVVVVVVPPPPPPFDWDADPPVRDIDTDDPPDPDDDDDDDPVQVPAAWDPDWDADPVGDTDTHGDD

Secondary structure (DSSP, 8-state):
---------THHHHHHHHHHTTTT-------------S---SHHHHHHHHHHHHHHHHTS------EEE-TTT--EEE--TT-SS------TTGGGSPBPSSPEE-TTSPEE--B--

Organism: Trichonephila clavata (NCBI:txid2740835)

pLDDT: mean 76.19, std 16.34, range [36.0, 97.5]

Sequence (117 aa):
MQKILAISNNQLDKLAEMADGIMAVAGPTSSIHMIDAKNQDPKPMLMEISSRLSHLETRATVINRLYLSDRISRSKYPIDTEADVSVIPLTMASKHLPRASLQLFAANGTVISSYGQ